Protein AF-A0A8J9T1T2-F1 (afdb_monomer_lite)

Sequence (50 aa):
MARNGAIAVIAKCPIAGKSKTRLIPLLGEQGSAALARAMLSDVLTSLSRC

pLDDT: mean 93.3, std 10.92, range [46.75, 98.62]

Radius of gyration: 14.39 Å; chains: 1; bounding box: 33×17×42 Å

InterPro domains:
  IPR029044 Nucleotide-diphospho-sugar transferases [G3DSA:3.90.550.10] (3-50)
  IPR029044 Nucleotide-diphospho-sugar transferases [SSF53448] (9-50)

Foldseek 3Di:
DDPDDDDDDDADQLFFCPAQVVCCVPQNRVRRSVVSVVVVVVVVVVVVVD

Organism: Phaeodactylum tricornutum (NCBI:txid2850)

Secondary structure (DSSP, 8-state):
---------------TTTSSGGGHHHHHHHHHHHHHHHHHHHHHHHHTT-

Structure (mmCIF, N/CA/C/O backbone):
data_AF-A0A8J9T1T2-F1
#
_entry.id   AF-A0A8J9T1T2-F1
#
loop_
_atom_site.group_PDB
_atom_site.id
_atom_site.type_symbol
_atom_site.label_atom_id
_atom_site.label_alt_id
_atom_site.label_comp_id
_atom_site.label_asym_id
_atom_site.label_entity_id
_atom_site.label_seq_id
_atom_site.pdbx_PDB_ins_code
_atom_site.Cartn_x
_atom_site.Cartn_y
_atom_site.Cartn_z
_atom_site.occupancy
_atom_site.B_iso_or_equiv
_atom_site.auth_seq_id
_atom_site.auth_comp_id
_atom_site.auth_asym_id
_atom_site.auth_atom_id
_atom_site.pdbx_PDB_model_num
ATOM 1 N N . MET A 1 1 ? 19.064 -3.338 -30.062 1.00 46.75 1 MET A N 1
ATOM 2 C CA . MET A 1 1 ? 19.665 -2.564 -28.954 1.00 46.75 1 MET A CA 1
ATOM 3 C C . MET A 1 1 ? 18.610 -2.460 -27.861 1.00 46.75 1 MET A C 1
ATOM 5 O O . MET A 1 1 ? 17.622 -1.765 -28.064 1.00 46.75 1 MET A O 1
ATOM 9 N N . ALA A 1 2 ? 18.721 -3.250 -26.789 1.00 58.25 2 ALA A N 1
ATOM 10 C CA . ALA A 1 2 ? 17.738 -3.217 -25.707 1.00 58.25 2 ALA A CA 1
ATOM 11 C C . ALA A 1 2 ? 17.830 -1.863 -24.990 1.00 58.25 2 ALA A C 1
ATOM 13 O O . ALA A 1 2 ? 18.914 -1.442 -24.583 1.00 58.25 2 ALA A O 1
ATOM 14 N N . ARG A 1 3 ? 16.708 -1.147 -24.891 1.00 64.56 3 ARG A N 1
ATOM 15 C CA . ARG A 1 3 ? 16.611 0.065 -24.076 1.00 64.56 3 ARG A CA 1
ATOM 16 C C . ARG A 1 3 ? 16.490 -0.383 -22.623 1.00 64.56 3 ARG A C 1
ATOM 18 O O . ARG A 1 3 ? 15.393 -0.683 -22.172 1.00 64.56 3 ARG A O 1
ATOM 25 N N . ASN A 1 4 ? 17.609 -0.465 -21.911 1.00 78.31 4 ASN A N 1
ATOM 26 C CA . ASN A 1 4 ? 17.578 -0.777 -20.485 1.00 78.31 4 ASN A CA 1
ATOM 27 C C . ASN A 1 4 ? 17.030 0.439 -19.725 1.00 78.31 4 ASN A C 1
ATOM 29 O O . ASN A 1 4 ? 17.709 1.456 -19.598 1.00 78.31 4 ASN A O 1
ATOM 33 N N . GLY A 1 5 ? 15.782 0.339 -19.270 1.00 85.62 5 GLY A N 1
ATOM 34 C CA . GLY A 1 5 ? 15.150 1.278 -18.347 1.00 85.62 5 GLY A CA 1
ATOM 35 C C . GLY A 1 5 ? 15.011 0.650 -16.962 1.00 85.62 5 GLY A C 1
ATOM 36 O O . GLY A 1 5 ? 14.951 -0.571 -16.838 1.00 85.62 5 GLY A O 1
ATOM 37 N N . ALA A 1 6 ? 14.966 1.479 -15.922 1.00 91.00 6 ALA A N 1
ATOM 38 C CA . ALA A 1 6 ? 14.740 1.034 -14.551 1.00 91.00 6 ALA A CA 1
ATOM 39 C C . ALA A 1 6 ? 13.544 1.775 -13.948 1.00 91.00 6 ALA A C 1
ATOM 41 O O . ALA A 1 6 ? 13.352 2.965 -14.199 1.00 91.00 6 ALA A O 1
ATOM 42 N N . ILE A 1 7 ? 12.764 1.067 -13.131 1.00 93.00 7 ILE A N 1
ATOM 43 C CA . ILE A 1 7 ? 11.643 1.626 -12.373 1.00 93.00 7 ILE A CA 1
ATOM 44 C C . ILE A 1 7 ? 11.971 1.489 -10.888 1.00 93.00 7 ILE A C 1
ATOM 46 O O . ILE A 1 7 ? 12.227 0.388 -10.405 1.00 93.00 7 ILE A O 1
ATOM 50 N N . ALA A 1 8 ? 11.962 2.607 -10.162 1.00 94.56 8 ALA A N 1
ATOM 51 C CA . ALA A 1 8 ? 12.160 2.631 -8.716 1.00 94.56 8 ALA A CA 1
ATOM 52 C C . ALA A 1 8 ? 10.819 2.847 -8.003 1.00 94.56 8 ALA A C 1
ATOM 54 O O . ALA A 1 8 ? 10.144 3.852 -8.225 1.00 94.56 8 ALA A O 1
ATOM 55 N N . VAL A 1 9 ? 10.446 1.917 -7.120 1.00 95.25 9 VAL A N 1
ATOM 56 C CA . VAL A 1 9 ? 9.232 2.014 -6.298 1.00 95.25 9 VAL A CA 1
ATOM 57 C C . VAL A 1 9 ? 9.619 2.372 -4.869 1.00 95.25 9 VAL A C 1
ATOM 59 O O . VAL A 1 9 ? 10.273 1.593 -4.180 1.00 95.25 9 VAL A O 1
ATOM 62 N N . ILE A 1 10 ? 9.181 3.541 -4.404 1.00 96.44 10 ILE A N 1
ATOM 63 C CA . ILE A 1 10 ? 9.332 3.950 -3.006 1.00 96.44 10 ILE A CA 1
ATOM 64 C C . ILE A 1 10 ? 8.075 3.536 -2.244 1.00 96.44 10 ILE A C 1
ATOM 66 O O . ILE A 1 10 ? 6.973 3.999 -2.539 1.00 96.44 10 ILE A O 1
ATOM 70 N N . ALA A 1 11 ? 8.240 2.682 -1.238 1.00 95.94 11 ALA A N 1
ATOM 71 C CA . ALA A 1 11 ? 7.143 2.204 -0.410 1.00 95.94 11 ALA A CA 1
ATOM 7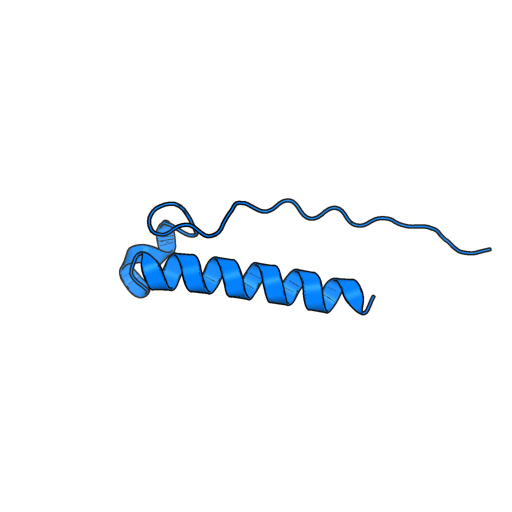2 C C . ALA A 1 11 ? 7.512 2.209 1.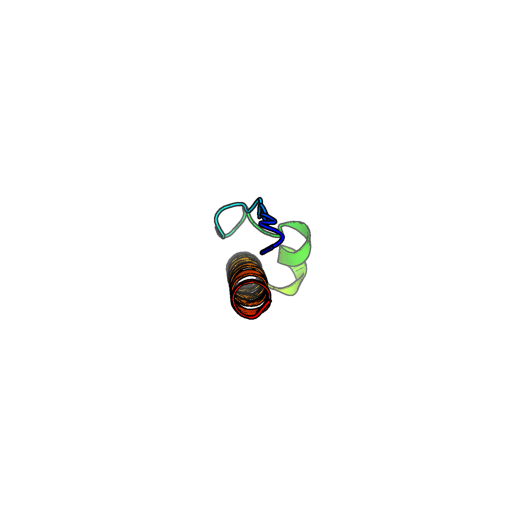076 1.00 95.94 11 ALA A C 1
ATOM 74 O O . ALA A 1 11 ? 8.666 2.040 1.461 1.00 95.94 11 ALA A O 1
ATOM 75 N N . LYS A 1 12 ? 6.494 2.386 1.921 1.00 94.56 12 LYS A N 1
ATOM 76 C CA . LYS A 1 12 ? 6.596 2.287 3.380 1.00 94.56 12 LYS A CA 1
ATOM 77 C C . LYS A 1 12 ? 6.000 0.958 3.839 1.00 94.56 12 LYS A C 1
ATOM 79 O O . LYS A 1 12 ? 4.977 0.534 3.304 1.00 94.56 12 LYS A O 1
ATOM 84 N N . CYS A 1 13 ? 6.604 0.339 4.856 1.00 97.19 13 CYS A N 1
ATOM 85 C CA . CYS A 1 13 ? 6.109 -0.911 5.435 1.00 97.19 13 CYS A CA 1
ATOM 86 C C . CYS A 1 13 ? 4.620 -0.793 5.856 1.00 97.19 13 CYS A C 1
ATOM 88 O O . CYS A 1 13 ? 4.272 0.166 6.557 1.00 97.19 13 CYS A O 1
ATOM 90 N N . PRO A 1 14 ? 3.731 -1.721 5.444 1.00 98.00 14 PRO A N 1
ATOM 91 C CA . PRO A 1 14 ? 2.314 -1.717 5.816 1.00 98.00 14 PRO A CA 1
ATOM 92 C C . PRO A 1 14 ? 2.107 -2.074 7.297 1.00 98.00 14 PRO A C 1
ATOM 94 O O . PRO A 1 14 ? 2.000 -3.243 7.653 1.00 98.00 14 PRO A O 1
ATOM 97 N N . ILE A 1 15 ? 2.046 -1.067 8.169 1.00 98.25 15 ILE A N 1
ATOM 98 C CA . ILE A 1 15 ? 1.8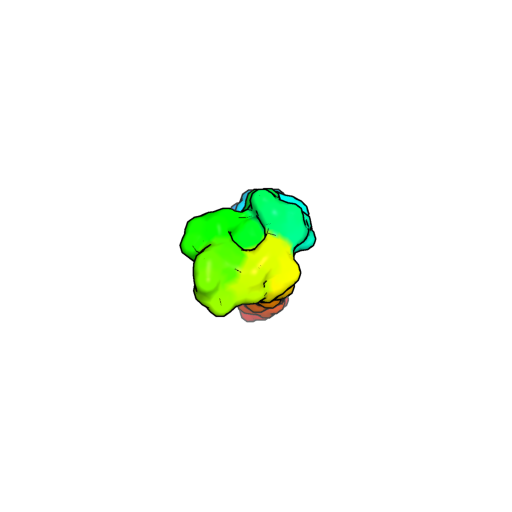87 -1.255 9.618 1.00 98.25 15 ILE A CA 1
ATOM 99 C C . ILE A 1 15 ? 0.577 -0.602 10.071 1.00 98.25 15 ILE A C 1
ATOM 101 O O . ILE A 1 15 ? 0.286 0.541 9.697 1.00 98.25 15 ILE A O 1
ATOM 105 N N . ALA A 1 16 ? -0.198 -1.317 10.891 1.00 98.44 16 ALA A N 1
ATOM 106 C CA . ALA A 1 16 ? -1.418 -0.808 11.518 1.00 98.44 16 ALA A CA 1
ATOM 107 C C . ALA A 1 16 ? -1.146 0.512 12.264 1.00 98.44 16 ALA A C 1
ATOM 109 O O . ALA A 1 16 ? -0.074 0.707 12.841 1.00 98.44 16 ALA A O 1
ATOM 110 N N . GLY A 1 17 ? -2.062 1.472 12.140 1.00 97.81 17 GLY A N 1
ATOM 111 C CA . GLY A 1 17 ? -1.924 2.808 12.733 1.00 97.81 17 GLY A CA 1
ATOM 112 C C . GLY A 1 17 ? -0.858 3.711 12.086 1.00 97.81 17 GLY A C 1
ATOM 113 O O . GLY A 1 17 ? -0.795 4.898 12.389 1.00 97.81 17 GLY A O 1
ATOM 114 N N . LYS A 1 18 ? -0.027 3.202 11.162 1.00 97.81 18 LYS A N 1
ATOM 115 C CA . LYS A 1 18 ? 1.074 3.961 10.523 1.00 97.81 18 LYS A CA 1
ATOM 116 C C . LYS A 1 18 ? 0.975 4.059 9.003 1.00 97.81 18 LYS A C 1
ATOM 118 O O . LYS A 1 18 ? 1.697 4.865 8.396 1.00 97.81 18 LYS A O 1
ATOM 123 N N . SER A 1 19 ? 0.113 3.247 8.401 1.00 97.69 19 SER A N 1
ATOM 124 C CA . SER A 1 19 ? -0.115 3.180 6.962 1.00 97.69 19 SER A CA 1
ATOM 125 C C . SER A 1 19 ? -1.523 3.629 6.624 1.00 97.69 19 SER A C 1
ATOM 127 O O . SER A 1 19 ? -2.482 3.226 7.273 1.00 97.69 19 SER A O 1
ATOM 129 N N . LYS A 1 20 ? -1.628 4.482 5.596 1.00 96.88 20 LYS A N 1
ATOM 130 C CA . LYS A 1 20 ? -2.903 5.008 5.0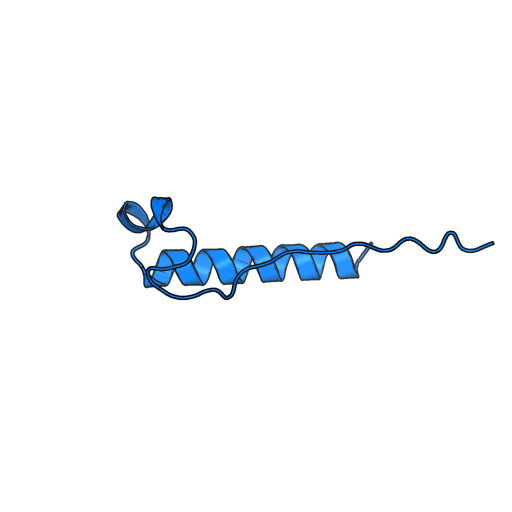84 1.00 96.88 20 LYS A CA 1
ATOM 131 C C . LYS A 1 20 ? -3.795 5.564 6.204 1.00 96.88 20 LYS A C 1
ATOM 133 O O . LYS A 1 20 ? -4.996 5.346 6.210 1.00 96.88 20 LYS A O 1
ATOM 138 N N . THR A 1 21 ? -3.204 6.316 7.135 1.00 98.06 21 THR A N 1
ATOM 139 C CA . THR A 1 21 ? -3.852 6.720 8.396 1.00 98.06 21 THR A CA 1
ATOM 140 C C . THR A 1 21 ? -5.146 7.516 8.218 1.00 98.06 21 THR A C 1
ATOM 142 O O . THR A 1 21 ? -6.053 7.398 9.032 1.00 98.06 21 THR A O 1
ATOM 145 N N . ARG A 1 22 ? -5.290 8.261 7.115 1.00 98.38 22 ARG A N 1
ATOM 146 C CA . ARG A 1 22 ? -6.542 8.959 6.766 1.00 98.38 22 ARG A CA 1
ATOM 147 C C . ARG A 1 22 ? -7.714 8.021 6.447 1.00 98.38 22 ARG A C 1
ATOM 149 O O . ARG A 1 22 ? -8.848 8.473 6.465 1.00 98.38 22 ARG A O 1
ATOM 156 N N . LEU A 1 23 ? -7.454 6.746 6.149 1.00 98.31 23 LEU A N 1
ATOM 157 C CA . LEU A 1 23 ? -8.477 5.729 5.873 1.00 98.31 23 LEU A CA 1
ATOM 158 C C . LEU A 1 23 ? -8.873 4.921 7.116 1.00 98.31 23 LEU A C 1
ATOM 160 O O . LEU A 1 23 ? -9.820 4.138 7.052 1.00 98.31 23 LEU A O 1
ATOM 164 N N . ILE A 1 24 ? -8.207 5.140 8.255 1.00 98.50 24 ILE A N 1
ATOM 165 C CA . ILE A 1 24 ? -8.523 4.460 9.517 1.00 9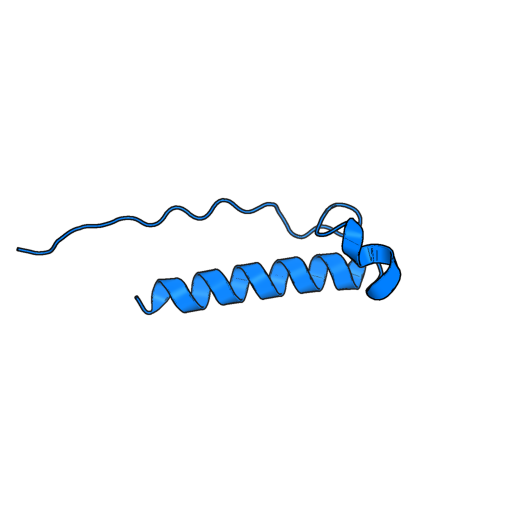8.50 24 ILE A CA 1
ATOM 166 C C . ILE A 1 24 ? -9.994 4.646 9.933 1.00 98.50 24 ILE A C 1
ATOM 168 O O . ILE A 1 24 ? -10.584 3.644 10.327 1.00 98.50 24 ILE A O 1
ATOM 172 N N . PRO A 1 25 ? -10.640 5.827 9.800 1.00 98.62 25 PRO A N 1
ATOM 173 C CA . PRO A 1 25 ? -12.050 5.979 10.182 1.00 98.62 25 PRO A CA 1
ATOM 174 C C . PRO A 1 25 ? -13.023 5.064 9.424 1.00 98.62 25 PRO A C 1
ATOM 176 O O . PRO A 1 25 ? -14.103 4.783 9.927 1.00 98.62 25 PRO A O 1
ATOM 179 N N . LEU A 1 26 ? -12.651 4.602 8.226 1.00 98.56 26 LEU A N 1
ATOM 180 C CA . LEU A 1 26 ? -13.494 3.753 7.383 1.00 98.56 26 LEU A CA 1
ATOM 181 C C . LEU A 1 26 ? -13.117 2.268 7.476 1.00 98.56 26 LEU A C 1
ATOM 183 O O . LEU A 1 26 ? -13.984 1.405 7.419 1.00 98.56 26 LEU A O 1
ATOM 187 N N . LEU A 1 27 ? -11.821 1.967 7.581 1.00 98.25 27 LEU A N 1
ATOM 188 C CA . LEU A 1 27 ? -11.285 0.604 7.455 1.00 98.25 27 LEU A CA 1
ATOM 189 C C . LEU A 1 27 ? -10.722 0.045 8.770 1.00 98.25 27 LEU A C 1
ATOM 191 O O . LEU A 1 27 ? -10.295 -1.109 8.829 1.00 98.25 27 LEU A O 1
ATOM 195 N N . GLY A 1 28 ? -10.638 0.872 9.810 1.00 98.56 28 GLY A N 1
ATOM 196 C CA . GLY A 1 28 ? -9.826 0.598 10.988 1.00 98.56 28 GLY A CA 1
ATOM 197 C C . GLY A 1 28 ? -8.324 0.593 10.680 1.00 98.56 28 GLY A C 1
ATOM 198 O O . GLY A 1 28 ? -7.870 0.716 9.535 1.00 98.56 28 GLY A O 1
ATOM 199 N N . GLU A 1 29 ? -7.514 0.441 11.726 1.00 98.56 29 GLU A N 1
ATOM 200 C CA . GLU A 1 29 ? -6.054 0.397 11.595 1.00 98.56 29 GLU A CA 1
ATOM 201 C C . GLU A 1 29 ? -5.573 -0.807 10.782 1.00 98.56 29 GLU A C 1
ATOM 203 O O . GLU A 1 29 ? -4.706 -0.667 9.915 1.00 98.56 29 GLU A O 1
ATOM 208 N N . GLN A 1 30 ? -6.161 -1.979 11.038 1.00 98.62 30 GLN A N 1
ATOM 209 C CA . GLN A 1 30 ? -5.805 -3.221 10.352 1.00 98.62 30 GLN A CA 1
ATOM 210 C C . GLN A 1 30 ? -6.225 -3.190 8.884 1.00 98.62 30 GLN A C 1
ATOM 212 O O . GLN A 1 30 ? -5.418 -3.515 8.013 1.00 98.62 30 GLN A O 1
ATOM 217 N N . GLY A 1 31 ? -7.443 -2.723 8.584 1.00 98.50 31 GLY A N 1
ATOM 218 C CA . GLY A 1 31 ? -7.898 -2.585 7.201 1.00 98.50 31 GLY A CA 1
ATOM 219 C C . GLY A 1 31 ? -7.066 -1.570 6.416 1.00 98.50 31 GLY A C 1
ATOM 220 O O . GLY A 1 31 ? -6.731 -1.812 5.258 1.00 98.50 31 GLY A O 1
ATOM 221 N N . SER A 1 32 ? -6.619 -0.486 7.056 1.00 98.62 32 SER A N 1
ATOM 222 C CA . SER A 1 32 ? -5.724 0.493 6.421 1.00 98.62 32 SER A CA 1
ATOM 223 C C . SER A 1 32 ? -4.348 -0.096 6.079 1.00 98.62 32 SER A C 1
ATOM 225 O O . SER A 1 32 ? -3.807 0.166 4.999 1.00 98.62 32 SER A O 1
ATOM 227 N N . ALA A 1 33 ? -3.780 -0.928 6.959 1.00 98.56 33 ALA A N 1
ATOM 228 C CA . ALA A 1 33 ? -2.530 -1.640 6.689 1.00 98.56 33 ALA A CA 1
ATOM 229 C C . ALA A 1 33 ? -2.697 -2.727 5.614 1.00 98.56 33 ALA A C 1
ATOM 231 O O . ALA A 1 33 ? -1.863 -2.829 4.712 1.00 98.56 33 ALA A O 1
ATOM 232 N N . ALA A 1 34 ? -3.792 -3.489 5.661 1.00 98.62 34 ALA A N 1
ATOM 233 C CA . ALA A 1 34 ? -4.120 -4.499 4.660 1.00 98.62 34 ALA A CA 1
ATOM 234 C C . ALA A 1 34 ? -4.276 -3.879 3.263 1.00 98.62 34 ALA A C 1
ATOM 236 O O . ALA A 1 34 ? -3.684 -4.375 2.304 1.00 98.62 34 ALA A O 1
ATOM 237 N N . LEU A 1 35 ? -4.972 -2.743 3.157 1.00 98.38 35 LEU A N 1
ATOM 238 C CA . LEU A 1 35 ? -5.091 -1.998 1.905 1.00 98.38 35 LEU A CA 1
ATOM 239 C C . LEU A 1 35 ? -3.723 -1.529 1.395 1.00 98.38 35 LEU A C 1
ATOM 241 O O . LEU A 1 35 ? -3.415 -1.692 0.218 1.00 98.38 35 LEU A O 1
ATOM 245 N N . ALA A 1 36 ? -2.869 -0.984 2.266 1.00 98.38 36 ALA A N 1
ATOM 246 C CA . ALA A 1 36 ? -1.521 -0.575 1.873 1.00 98.38 36 ALA A CA 1
ATOM 247 C C . ALA A 1 36 ? -0.691 -1.749 1.318 1.00 98.38 36 ALA A C 1
ATOM 249 O O . ALA A 1 36 ? 0.015 -1.579 0.323 1.00 98.38 36 ALA A O 1
ATOM 250 N N . ARG A 1 37 ? -0.806 -2.941 1.922 1.00 98.38 37 ARG A N 1
ATOM 251 C CA . ARG A 1 37 ? -0.163 -4.173 1.441 1.00 98.38 37 ARG A CA 1
ATOM 252 C C . ARG A 1 37 ? -0.706 -4.607 0.079 1.00 98.38 37 ARG A C 1
ATOM 254 O O . ARG A 1 37 ? 0.089 -4.952 -0.796 1.00 98.38 37 ARG A O 1
ATOM 261 N N . ALA A 1 38 ? -2.026 -4.581 -0.101 1.00 98.44 38 ALA A N 1
ATOM 262 C CA . ALA A 1 38 ? -2.669 -4.947 -1.361 1.00 98.44 38 ALA A CA 1
ATOM 263 C C . ALA A 1 38 ? -2.223 -4.022 -2.502 1.00 98.44 38 ALA A C 1
ATOM 265 O O . ALA A 1 38 ? -1.754 -4.507 -3.525 1.00 98.44 38 ALA A O 1
ATOM 266 N N . MET A 1 39 ? -2.248 -2.702 -2.283 1.00 97.94 39 MET A N 1
ATOM 267 C CA . MET A 1 39 ? -1.799 -1.716 -3.274 1.00 97.94 39 MET A CA 1
ATOM 268 C C . MET A 1 39 ? -0.336 -1.918 -3.684 1.00 97.94 39 MET A C 1
ATOM 270 O O . MET A 1 39 ? -0.019 -1.871 -4.866 1.00 97.94 39 MET A O 1
ATOM 274 N N . LEU A 1 40 ? 0.564 -2.150 -2.719 1.00 97.69 40 LEU A N 1
ATOM 275 C CA . LEU A 1 40 ? 1.975 -2.398 -3.028 1.00 97.69 40 LEU A CA 1
ATOM 276 C C . LEU A 1 40 ? 2.156 -3.685 -3.845 1.00 97.69 40 LEU A C 1
ATOM 278 O O . LEU A 1 40 ? 2.916 -3.697 -4.808 1.00 97.69 40 LEU A O 1
ATOM 282 N N . SER A 1 41 ? 1.441 -4.750 -3.483 1.00 97.56 41 SER A N 1
ATOM 283 C CA . SER A 1 41 ? 1.508 -6.032 -4.195 1.00 97.56 41 SER A CA 1
ATOM 284 C C . SER A 1 41 ? 0.992 -5.910 -5.632 1.00 97.56 41 SER A C 1
ATOM 286 O O . SER A 1 41 ? 1.586 -6.476 -6.549 1.00 97.56 41 SER A O 1
ATOM 288 N N . ASP A 1 42 ? -0.075 -5.136 -5.835 1.00 97.75 42 ASP A N 1
ATOM 289 C CA . ASP A 1 42 ? -0.669 -4.886 -7.149 1.00 97.75 42 ASP A CA 1
ATOM 290 C C . ASP A 1 42 ? 0.265 -4.074 -8.062 1.00 97.75 42 ASP A C 1
ATOM 292 O O . ASP A 1 42 ? 0.501 -4.447 -9.213 1.00 97.75 42 ASP A O 1
ATOM 296 N N . VAL A 1 43 ? 0.914 -3.034 -7.517 1.00 97.06 43 VAL A N 1
ATOM 297 C CA . VAL A 1 43 ? 1.955 -2.270 -8.229 1.00 97.06 43 VAL A CA 1
ATOM 298 C C . VAL A 1 43 ? 3.111 -3.179 -8.647 1.00 97.06 43 VAL A C 1
ATOM 300 O O . VAL A 1 43 ? 3.497 -3.176 -9.813 1.00 97.06 43 VAL A O 1
ATOM 303 N N . LEU A 1 44 ? 3.649 -3.990 -7.732 1.00 96.19 44 LEU A N 1
ATOM 304 C CA . LEU A 1 44 ? 4.766 -4.892 -8.041 1.00 96.19 44 LEU A CA 1
ATOM 305 C C . LEU A 1 44 ? 4.387 -5.956 -9.082 1.00 96.19 44 LEU A C 1
ATOM 307 O O . LEU A 1 44 ? 5.201 -6.292 -9.938 1.00 96.19 44 LEU A O 1
ATOM 311 N N . THR A 1 45 ? 3.152 -6.457 -9.036 1.00 96.94 45 THR A N 1
ATOM 312 C CA . THR A 1 45 ? 2.631 -7.425 -10.015 1.00 96.94 45 THR A CA 1
ATOM 313 C C . THR A 1 45 ? 2.431 -6.795 -11.390 1.00 96.94 45 THR A C 1
ATOM 315 O O . THR A 1 45 ? 2.676 -7.438 -12.406 1.00 96.94 45 THR A O 1
ATOM 318 N N . SER A 1 46 ? 1.990 -5.540 -11.438 1.00 95.88 46 SER A N 1
ATOM 319 C CA . SER A 1 46 ? 1.806 -4.814 -12.695 1.00 95.88 46 SER A CA 1
ATOM 320 C C . SER A 1 46 ? 3.149 -4.508 -13.357 1.00 95.88 46 SER A C 1
ATOM 322 O O . SER A 1 46 ? 3.313 -4.744 -14.549 1.00 95.88 46 SER A O 1
ATOM 324 N N . LEU A 1 47 ? 4.133 -4.053 -12.574 1.00 94.62 47 LEU A N 1
ATOM 325 C CA . LEU A 1 47 ? 5.464 -3.699 -13.073 1.00 94.62 47 LEU A CA 1
ATOM 326 C C . LEU A 1 47 ? 6.297 -4.906 -13.512 1.00 94.62 47 LEU A C 1
ATOM 328 O O . LEU A 1 47 ? 7.118 -4.771 -14.411 1.00 94.62 47 LEU A O 1
ATOM 332 N N . SER A 1 48 ? 6.099 -6.083 -12.912 1.00 90.19 48 SER A N 1
ATOM 333 C CA . SER A 1 48 ? 6.810 -7.304 -13.320 1.00 90.19 48 SER A CA 1
ATOM 334 C C . SER A 1 48 ? 6.349 -7.868 -14.667 1.00 90.19 48 SER A C 1
ATOM 336 O O . SER A 1 48 ? 6.968 -8.795 -15.185 1.00 90.19 48 SER A O 1
ATOM 338 N N . ARG A 1 49 ? 5.263 -7.323 -15.227 1.00 86.12 49 ARG A N 1
ATOM 339 C CA . ARG A 1 49 ? 4.702 -7.689 -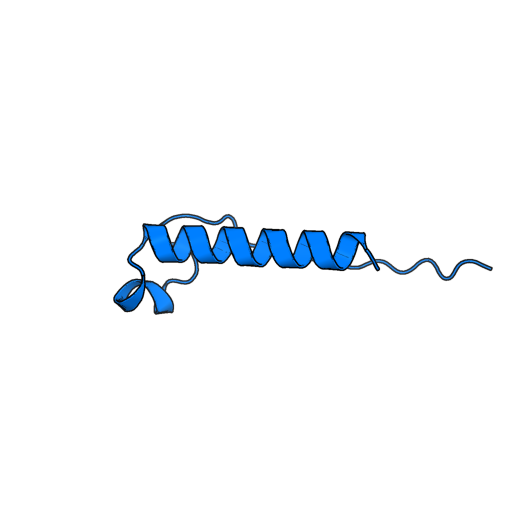16.534 1.00 86.12 49 ARG A CA 1
ATOM 340 C C . ARG A 1 49 ? 4.988 -6.649 -17.625 1.00 86.12 49 ARG A C 1
ATOM 342 O O . ARG A 1 49 ? 4.520 -6.841 -18.745 1.00 86.12 49 ARG A O 1
ATOM 349 N N . CYS A 1 50 ? 5.675 -5.556 -17.287 1.00 68.69 50 CYS A N 1
ATOM 350 C CA . CYS A 1 50 ? 6.077 -4.509 -18.229 1.00 68.69 50 CYS A CA 1
ATOM 351 C C . CYS A 1 50 ? 7.336 -4.878 -19.016 1.00 68.69 50 CYS A C 1
ATOM 353 O O . CYS A 1 50 ? 8.202 -5.594 -18.466 1.00 68.69 50 CYS A O 1
#